Protein AF-A0A0P9DA52-F1 (afdb_monomer_lite)

Sequence (90 aa):
MSGEQFANYVEQRLSIYDDIEVLDREGFELRLRASGADVAADLGTFYAAYMRDPGQLDVVFETFVRSVLGIQPDRSTSTYSDLSERIYPM

Organism: NCBI:txid186479

Radius of gyration: 16.61 Å; chains: 1; bounding box: 28×30×53 Å

Secondary structure (DSSP, 8-state):
--HHHHHHHHHHHHTT-TTEEEEEEETTEEEEEETTEEEEEEHHHHHHHHHH-GGGHHHHHHHHHHHHHH----TT---HHHHHHHH---

Foldseek 3Di:
DDQVVLVVVLVVVQVVDPQKAFDDDDRQWTFIHGNNDTDIDGNVVLVVVCVVPVVCSVVSSVVRVCVVNVPPPPCVPPDPVVVVCVVDPD

pLDDT: mean 72.54, std 12.17, range [43.34, 83.81]

Structure (mmCIF, N/CA/C/O backbone):
data_AF-A0A0P9DA52-F1
#
_entry.id   AF-A0A0P9DA52-F1
#
loop_
_atom_site.group_PDB
_atom_site.id
_atom_site.type_symbol
_atom_site.label_atom_id
_atom_site.label_alt_id
_atom_site.label_comp_id
_atom_site.label_asym_id
_atom_site.label_entity_id
_atom_site.label_seq_id
_atom_site.pdbx_PDB_ins_code
_atom_site.Cartn_x
_atom_site.Cartn_y
_atom_site.Cartn_z
_atom_site.occupancy
_atom_site.B_iso_or_equiv
_atom_site.auth_seq_id
_atom_site.auth_comp_id
_atom_site.auth_asym_id
_atom_site.auth_atom_id
_atom_site.pdbx_PDB_model_num
ATOM 1 N N . MET A 1 1 ? 7.369 2.269 -14.413 1.00 64.50 1 MET A N 1
ATOM 2 C CA . MET A 1 1 ? 6.530 3.281 -13.732 1.00 64.50 1 MET A CA 1
ATOM 3 C C . MET A 1 1 ? 7.409 4.087 -12.788 1.00 64.50 1 MET A C 1
ATOM 5 O O . MET A 1 1 ? 8.391 3.529 -12.316 1.00 64.50 1 MET A O 1
ATOM 9 N N . SER A 1 2 ? 7.094 5.361 -12.541 1.00 77.50 2 SER A N 1
ATOM 10 C CA . SER A 1 2 ? 7.753 6.169 -11.495 1.00 77.50 2 SER A CA 1
ATOM 11 C C . SER A 1 2 ? 7.282 5.746 -10.095 1.00 77.50 2 SER A C 1
ATOM 13 O O . SER A 1 2 ? 6.190 5.194 -9.970 1.00 77.50 2 SER A O 1
ATOM 15 N N . GLY A 1 3 ? 8.049 6.045 -9.040 1.00 73.00 3 GLY A N 1
ATOM 16 C CA . GLY A 1 3 ? 7.676 5.726 -7.649 1.00 73.00 3 GLY A CA 1
ATOM 17 C C . GLY A 1 3 ? 6.296 6.256 -7.247 1.00 73.00 3 GLY A C 1
ATOM 18 O O . GLY A 1 3 ? 5.490 5.522 -6.688 1.00 73.00 3 GLY A O 1
ATOM 19 N N . GLU A 1 4 ? 5.964 7.481 -7.657 1.00 76.25 4 GLU A N 1
ATOM 20 C CA . GLU A 1 4 ? 4.640 8.077 -7.430 1.00 76.25 4 GLU A CA 1
ATOM 21 C C . GLU A 1 4 ? 3.517 7.359 -8.196 1.00 76.25 4 GLU A C 1
ATOM 23 O O . GLU A 1 4 ? 2.398 7.245 -7.704 1.00 76.25 4 GLU A O 1
ATOM 28 N N . GLN A 1 5 ? 3.803 6.832 -9.392 1.00 79.69 5 GLN A N 1
ATOM 29 C CA . GLN A 1 5 ? 2.827 6.049 -10.161 1.00 79.69 5 GLN A CA 1
ATOM 30 C C . GLN A 1 5 ? 2.574 4.687 -9.513 1.00 79.69 5 GLN A C 1
ATOM 32 O O . GLN A 1 5 ? 1.444 4.212 -9.524 1.00 79.69 5 GLN A O 1
ATOM 37 N N . PHE A 1 6 ? 3.616 4.073 -8.946 1.00 77.38 6 PHE A N 1
ATOM 38 C CA . PHE A 1 6 ? 3.486 2.839 -8.180 1.00 77.38 6 PHE A CA 1
ATOM 39 C C . PHE A 1 6 ? 2.660 3.068 -6.910 1.00 77.38 6 PHE A C 1
ATOM 41 O O . PHE A 1 6 ? 1.724 2.316 -6.661 1.00 77.38 6 PHE A O 1
ATOM 48 N N . ALA A 1 7 ? 2.936 4.139 -6.162 1.00 77.06 7 ALA A N 1
ATOM 49 C CA . ALA A 1 7 ? 2.169 4.492 -4.970 1.00 77.06 7 ALA A CA 1
ATOM 50 C C . ALA A 1 7 ? 0.686 4.743 -5.290 1.00 77.06 7 ALA A C 1
ATOM 52 O O . ALA A 1 7 ? -0.180 4.126 -4.676 1.00 77.06 7 ALA A O 1
ATOM 53 N N . ASN A 1 8 ? 0.391 5.542 -6.323 1.00 82.56 8 ASN A N 1
ATOM 54 C CA . ASN A 1 8 ? -0.987 5.780 -6.761 1.00 82.56 8 ASN A CA 1
ATOM 55 C C . ASN A 1 8 ? -1.690 4.487 -7.214 1.00 82.56 8 ASN A C 1
ATOM 57 O O . ASN A 1 8 ? -2.874 4.303 -6.945 1.00 82.56 8 ASN A O 1
ATOM 61 N N . TYR A 1 9 ? -0.977 3.583 -7.897 1.00 82.56 9 TYR A N 1
ATOM 62 C CA . TYR A 1 9 ? -1.525 2.283 -8.293 1.00 82.56 9 TYR A CA 1
ATOM 63 C C . TYR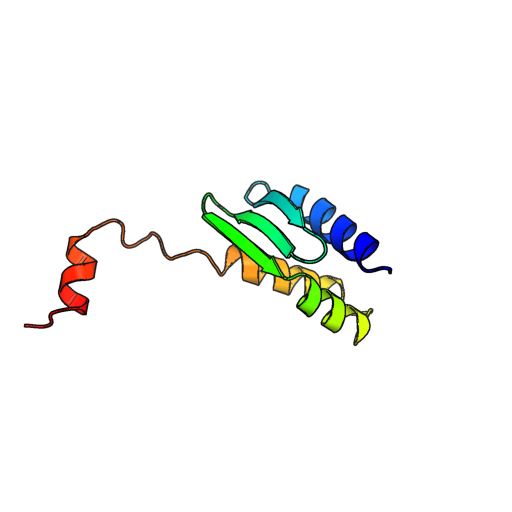 A 1 9 ? -1.877 1.422 -7.073 1.00 82.56 9 TYR A C 1
ATOM 65 O O . TYR A 1 9 ? -2.944 0.807 -7.041 1.00 82.56 9 TYR A O 1
ATOM 73 N N . VAL A 1 10 ? -0.997 1.394 -6.067 1.00 79.44 10 VAL A N 1
ATOM 74 C CA . VAL A 1 10 ? -1.227 0.675 -4.811 1.00 79.44 10 VAL A CA 1
ATOM 75 C C . VAL A 1 10 ? -2.427 1.268 -4.073 1.00 79.44 10 VAL A C 1
ATOM 77 O O . VAL A 1 10 ? -3.332 0.514 -3.740 1.00 79.44 10 VAL A O 1
ATOM 80 N N . GLU A 1 11 ? -2.502 2.589 -3.897 1.00 79.81 11 GLU A N 1
ATOM 81 C CA . GLU A 1 11 ? -3.652 3.261 -3.267 1.00 79.81 11 GLU A CA 1
ATOM 82 C C . GLU A 1 11 ? -4.973 2.939 -3.974 1.00 79.81 11 GLU A C 1
ATOM 84 O O . GLU A 1 11 ? -5.935 2.525 -3.331 1.00 79.81 11 GLU A O 1
ATOM 89 N N . GLN A 1 12 ? -5.014 3.050 -5.306 1.00 81.81 12 GLN A N 1
ATOM 90 C CA . GLN A 1 12 ? -6.228 2.784 -6.077 1.00 81.81 12 GLN A CA 1
ATOM 91 C C . GLN A 1 12 ? -6.689 1.326 -5.954 1.00 81.81 12 GLN A C 1
ATOM 93 O O . GLN A 1 12 ? -7.888 1.053 -5.900 1.00 81.81 12 GLN A O 1
ATOM 98 N N . ARG A 1 13 ? -5.748 0.377 -5.912 1.00 80.81 13 ARG A N 1
ATOM 99 C CA . ARG A 1 13 ? -6.054 -1.036 -5.667 1.00 80.81 13 ARG A CA 1
ATOM 100 C C . ARG A 1 13 ? -6.493 -1.284 -4.225 1.00 80.81 13 ARG A C 1
ATOM 102 O O . ARG A 1 13 ? -7.348 -2.137 -4.013 1.00 80.81 13 ARG A O 1
ATOM 109 N N . LEU A 1 14 ? -5.923 -0.575 -3.252 1.00 77.25 14 LEU A N 1
ATOM 110 C CA . LEU A 1 14 ? -6.307 -0.689 -1.845 1.00 77.25 14 LEU A CA 1
ATOM 111 C C . LEU A 1 14 ? -7.722 -0.169 -1.596 1.00 77.25 14 LEU A C 1
ATOM 113 O O . LEU A 1 14 ? -8.436 -0.803 -0.835 1.00 77.25 14 LEU A O 1
ATOM 117 N N . SER A 1 15 ? -8.181 0.863 -2.315 1.00 77.94 15 SER A N 1
ATOM 118 C CA . SER A 1 15 ? -9.584 1.316 -2.260 1.00 77.94 15 SER A CA 1
ATOM 119 C C . SER A 1 15 ? -10.616 0.246 -2.646 1.00 77.94 15 SER A C 1
ATOM 121 O O . SER A 1 15 ? -11.804 0.449 -2.421 1.00 77.94 15 SER A O 1
ATOM 123 N N . ILE A 1 16 ? -10.200 -0.867 -3.261 1.00 80.81 16 ILE A N 1
ATOM 124 C CA . ILE A 1 16 ? -11.087 -1.997 -3.584 1.00 80.81 16 ILE A CA 1
ATOM 125 C C . ILE A 1 16 ? -11.350 -2.861 -2.337 1.00 80.81 16 ILE A C 1
ATOM 127 O O . ILE A 1 16 ? -12.332 -3.600 -2.291 1.00 80.81 16 ILE A O 1
ATOM 131 N N . TYR A 1 17 ? -10.482 -2.786 -1.327 1.00 76.69 17 TYR A N 1
ATOM 132 C CA . TYR A 1 17 ? -10.608 -3.533 -0.084 1.00 76.69 17 TYR A CA 1
ATOM 133 C C . TYR A 1 17 ? -11.305 -2.665 0.969 1.00 76.69 17 TYR A C 1
ATOM 135 O O . TYR A 1 17 ? -10.701 -1.743 1.504 1.00 76.69 17 TYR A O 1
ATOM 143 N N . ASP A 1 18 ? -12.551 -3.002 1.311 1.00 70.44 18 ASP A N 1
ATOM 144 C CA . ASP A 1 18 ? -13.324 -2.326 2.373 1.00 70.44 18 ASP A CA 1
ATOM 145 C C . ASP A 1 18 ? -12.623 -2.387 3.747 1.00 70.44 18 ASP A C 1
ATOM 147 O O . ASP A 1 18 ? -12.779 -1.504 4.585 1.00 70.44 18 ASP A O 1
ATOM 151 N N . ASP A 1 19 ? -11.804 -3.419 3.966 1.00 74.12 19 ASP A N 1
ATOM 152 C CA . ASP A 1 19 ? -11.025 -3.617 5.191 1.00 74.12 19 ASP A CA 1
ATOM 153 C C . ASP A 1 19 ? -9.774 -2.733 5.299 1.00 74.12 19 ASP A C 1
ATOM 155 O O . ASP A 1 19 ? -9.148 -2.725 6.361 1.00 74.12 19 ASP A O 1
ATOM 159 N N . ILE A 1 20 ? -9.369 -2.029 4.233 1.00 78.69 20 ILE A N 1
ATOM 160 C CA . ILE A 1 20 ? -8.133 -1.238 4.210 1.00 78.69 20 ILE A CA 1
ATOM 161 C C . ILE A 1 20 ? -8.442 0.222 3.877 1.00 78.69 20 ILE A C 1
ATOM 163 O O . ILE A 1 20 ? -8.764 0.578 2.748 1.00 78.69 20 ILE A O 1
ATOM 167 N N . GLU A 1 21 ? -8.249 1.094 4.858 1.00 79.81 21 GLU A N 1
ATOM 168 C CA . GLU A 1 21 ? -8.397 2.538 4.714 1.00 79.81 21 GLU A CA 1
ATOM 169 C C . GLU A 1 21 ? -7.014 3.193 4.639 1.00 79.81 21 GLU A C 1
ATOM 171 O O . GLU A 1 21 ? -6.187 3.020 5.528 1.00 79.81 21 GLU A O 1
ATOM 176 N N . VAL A 1 22 ? -6.723 3.954 3.585 1.00 81.00 22 VAL A N 1
ATOM 177 C CA . VAL A 1 22 ? -5.465 4.713 3.500 1.00 81.00 22 VAL A CA 1
ATOM 178 C C . VAL A 1 22 ? -5.625 5.998 4.313 1.00 81.00 22 VAL A C 1
ATOM 180 O O . VAL A 1 22 ? -6.478 6.823 3.997 1.00 81.00 22 VAL A O 1
ATOM 183 N N . LEU A 1 23 ? -4.8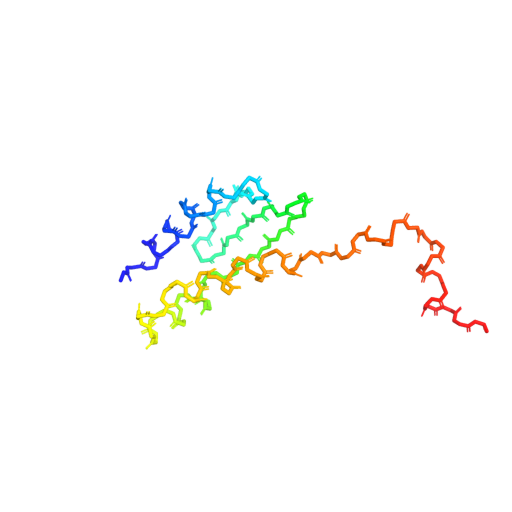26 6.155 5.370 1.00 81.38 23 LEU A N 1
ATOM 184 C CA . LEU A 1 23 ? -4.908 7.292 6.290 1.00 81.38 23 LEU A CA 1
ATOM 185 C C . LEU A 1 23 ? -4.051 8.464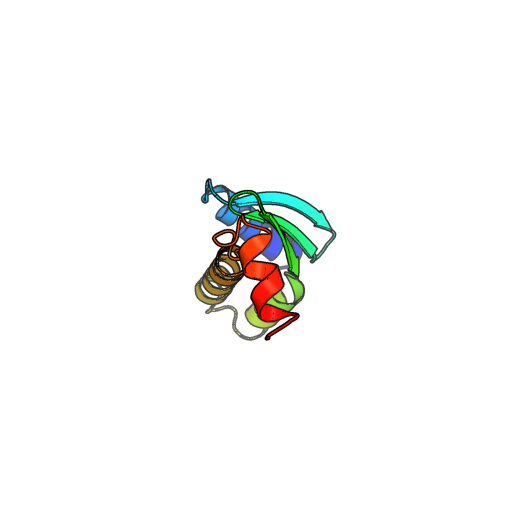 5.829 1.00 81.38 23 LEU A C 1
ATOM 187 O O . LEU A 1 23 ? -4.492 9.608 5.867 1.00 81.38 23 LEU A O 1
ATOM 191 N N . ASP A 1 24 ? -2.803 8.176 5.465 1.00 79.56 24 ASP A N 1
ATOM 192 C CA . ASP A 1 24 ? -1.829 9.200 5.114 1.00 79.56 24 ASP A CA 1
ATOM 193 C C . ASP A 1 24 ? -0.716 8.611 4.247 1.00 79.56 24 ASP A C 1
ATOM 195 O O . ASP A 1 24 ? -0.418 7.414 4.312 1.00 79.56 24 ASP A O 1
ATOM 199 N N . ARG A 1 25 ? -0.083 9.454 3.436 1.00 79.31 25 ARG A N 1
ATOM 200 C CA . ARG A 1 25 ? 1.032 9.044 2.583 1.00 79.31 25 ARG A CA 1
ATOM 201 C C . ARG A 1 25 ? 2.137 10.080 2.620 1.00 79.31 25 ARG A C 1
ATOM 203 O O . ARG A 1 25 ? 1.990 11.169 2.066 1.00 79.31 25 ARG A O 1
ATOM 210 N N . GLU A 1 26 ? 3.285 9.682 3.149 1.00 79.00 26 GLU A N 1
ATOM 211 C CA . GLU A 1 26 ? 4.485 10.508 3.190 1.00 79.00 26 GLU A CA 1
ATOM 212 C C . GLU A 1 26 ? 5.575 9.895 2.299 1.00 79.00 26 GLU A C 1
ATOM 214 O O . GLU A 1 26 ? 6.371 9.047 2.701 1.00 79.00 26 GLU A O 1
ATOM 219 N N . GLY A 1 27 ? 5.587 10.300 1.025 1.00 78.81 27 GLY A N 1
ATOM 220 C CA . GLY A 1 27 ? 6.549 9.810 0.036 1.00 78.81 27 GLY A CA 1
ATOM 221 C C . GLY A 1 27 ? 6.389 8.314 -0.249 1.00 78.81 27 GLY A C 1
ATOM 222 O O . GLY A 1 27 ? 5.491 7.919 -0.991 1.00 78.81 27 GLY A O 1
ATOM 223 N N . PHE A 1 28 ? 7.285 7.500 0.315 1.00 75.38 28 PHE A N 1
ATOM 224 C CA . PHE A 1 28 ? 7.242 6.037 0.223 1.00 75.38 28 PHE A CA 1
ATOM 225 C C . PHE A 1 28 ? 6.644 5.374 1.466 1.00 75.38 28 PHE A C 1
ATOM 227 O O . PHE A 1 28 ? 6.431 4.168 1.451 1.00 75.38 28 PHE A O 1
ATOM 234 N N . GLU A 1 29 ? 6.339 6.124 2.518 1.00 78.88 29 GLU A N 1
ATOM 235 C CA . GLU A 1 29 ? 5.681 5.587 3.701 1.00 78.88 29 GLU A CA 1
ATOM 236 C C . GLU A 1 29 ? 4.162 5.734 3.545 1.00 78.88 29 GLU A C 1
ATOM 238 O O . GLU A 1 29 ? 3.640 6.839 3.379 1.00 78.88 29 GLU A O 1
ATOM 243 N N . LEU A 1 30 ? 3.443 4.612 3.555 1.00 82.56 30 LEU A N 1
ATOM 244 C CA . LEU A 1 30 ? 1.987 4.572 3.474 1.00 82.56 30 LEU A CA 1
ATOM 245 C C . LEU A 1 30 ? 1.429 4.206 4.849 1.00 82.56 30 LEU A C 1
ATOM 247 O O . LEU A 1 30 ? 1.660 3.103 5.349 1.00 82.56 30 LEU A O 1
ATOM 251 N N . ARG A 1 31 ? 0.678 5.119 5.461 1.00 81.69 31 ARG A N 1
ATOM 252 C CA . ARG A 1 31 ? -0.101 4.840 6.666 1.00 81.69 31 ARG A CA 1
ATOM 253 C C . ARG A 1 31 ? -1.487 4.401 6.260 1.00 81.69 31 ARG A C 1
ATOM 255 O O . ARG A 1 31 ? -2.206 5.102 5.553 1.00 81.69 31 ARG A O 1
ATOM 262 N N . LEU A 1 32 ? -1.861 3.232 6.731 1.00 83.62 32 LEU A N 1
ATOM 263 C CA . LEU A 1 32 ? -3.088 2.566 6.356 1.00 83.62 32 LEU A CA 1
ATOM 264 C C . LEU A 1 32 ? -3.680 1.879 7.576 1.00 83.62 32 LEU A C 1
ATOM 266 O O . LEU A 1 32 ? -2.969 1.401 8.452 1.00 83.62 32 LEU A O 1
ATOM 270 N N . ARG A 1 33 ? -4.997 1.853 7.650 1.00 78.50 33 ARG A N 1
ATOM 271 C CA . ARG A 1 33 ? -5.759 1.192 8.686 1.00 78.50 33 ARG A CA 1
ATOM 272 C C . ARG A 1 33 ? -6.355 -0.073 8.103 1.00 78.50 33 ARG A C 1
ATOM 274 O O . ARG A 1 33 ? -7.250 -0.001 7.272 1.00 78.50 33 ARG A O 1
ATOM 281 N N . ALA A 1 34 ? -5.855 -1.218 8.546 1.00 79.00 34 ALA A N 1
ATOM 282 C CA . ALA A 1 34 ? -6.360 -2.527 8.152 1.00 79.00 34 ALA A CA 1
ATOM 283 C C . ALA A 1 34 ? -7.191 -3.117 9.298 1.00 79.00 34 ALA A C 1
ATOM 285 O O . ALA A 1 34 ? -6.685 -3.261 10.413 1.00 79.00 34 ALA A O 1
ATOM 286 N N . SER A 1 35 ? -8.474 -3.399 9.056 1.00 73.12 35 SER A N 1
ATOM 287 C CA . SER A 1 3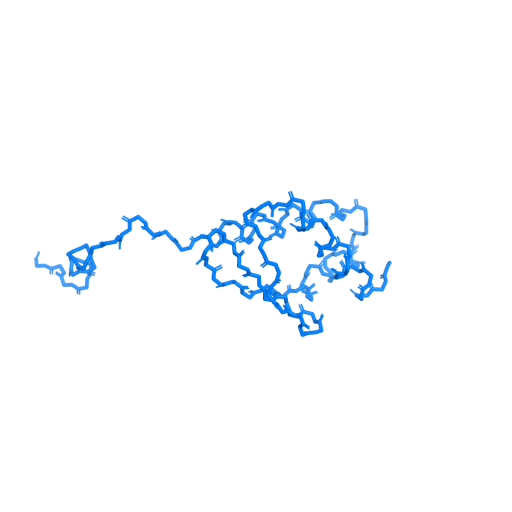5 ? -9.425 -3.967 10.031 1.00 73.12 35 SER A CA 1
ATOM 288 C C . SER A 1 35 ? -9.374 -3.293 11.422 1.00 73.12 35 SER A C 1
ATOM 290 O O . SER A 1 35 ? -9.440 -3.942 12.467 1.00 73.12 35 SER A O 1
ATOM 292 N N . GLY A 1 36 ? -9.227 -1.961 11.448 1.00 71.00 36 GLY A N 1
ATOM 293 C CA . GLY A 1 36 ? -9.186 -1.157 12.678 1.00 71.00 36 GLY A CA 1
ATOM 294 C C . GLY A 1 36 ? -7.830 -1.092 13.400 1.00 71.00 36 GLY A C 1
ATOM 295 O O . GLY A 1 36 ? -7.769 -0.576 14.521 1.00 71.00 36 GLY A O 1
ATOM 296 N N . ALA A 1 37 ? -6.750 -1.592 12.793 1.00 72.88 37 ALA A N 1
ATOM 297 C CA . ALA A 1 37 ? -5.377 -1.418 13.262 1.00 72.88 37 ALA A CA 1
ATOM 298 C C . ALA A 1 37 ? -4.603 -0.469 12.341 1.00 72.88 37 ALA A C 1
ATOM 300 O O . ALA A 1 37 ? -4.626 -0.627 11.123 1.00 72.88 37 ALA A O 1
ATOM 301 N N . ASP A 1 38 ? -3.909 0.505 12.927 1.00 77.00 38 ASP A N 1
ATOM 302 C CA . ASP A 1 38 ? -3.030 1.415 12.196 1.00 77.00 38 ASP A CA 1
ATOM 303 C C . ASP A 1 38 ? -1.710 0.708 11.863 1.00 77.00 38 ASP A C 1
ATOM 305 O O . ASP A 1 38 ? -0.983 0.259 12.751 1.00 77.00 38 ASP A O 1
ATOM 309 N N . VAL A 1 39 ? -1.408 0.609 10.573 1.00 78.88 39 VAL A N 1
ATOM 310 C CA . VAL A 1 39 ? -0.218 -0.027 10.011 1.00 78.88 39 VAL A CA 1
ATOM 311 C C . VAL A 1 39 ? 0.539 1.015 9.192 1.00 78.88 39 VAL A C 1
ATOM 313 O O . VAL A 1 39 ? -0.034 1.739 8.380 1.00 78.88 39 VAL A O 1
ATOM 316 N N . ALA A 1 40 ? 1.848 1.095 9.401 1.00 79.94 40 ALA A N 1
ATOM 317 C CA . ALA A 1 40 ? 2.745 1.846 8.533 1.00 79.94 40 ALA A CA 1
ATOM 318 C C . ALA A 1 40 ? 3.460 0.853 7.613 1.00 79.94 40 ALA A C 1
ATOM 320 O O . ALA A 1 40 ? 4.093 -0.090 8.092 1.00 79.94 40 ALA A O 1
ATOM 321 N N . ALA A 1 41 ? 3.336 1.043 6.304 1.00 78.56 41 ALA A N 1
ATOM 322 C CA . ALA A 1 41 ? 3.972 0.204 5.303 1.00 78.56 41 ALA A CA 1
ATOM 323 C C . ALA A 1 41 ? 4.940 1.032 4.451 1.00 78.56 41 ALA A C 1
ATOM 325 O O . ALA A 1 41 ? 4.556 2.023 3.835 1.00 78.56 41 ALA A O 1
ATOM 326 N N . ASP A 1 42 ? 6.199 0.601 4.391 1.00 82.19 42 ASP A N 1
ATOM 327 C CA . ASP A 1 42 ? 7.202 1.190 3.505 1.00 82.19 42 ASP A CA 1
ATOM 328 C C . ASP A 1 42 ? 7.042 0.630 2.086 1.00 82.19 42 ASP A C 1
ATOM 330 O O . ASP A 1 42 ? 7.371 -0.524 1.819 1.00 82.19 42 ASP A O 1
ATOM 334 N N . LEU A 1 43 ? 6.558 1.456 1.159 1.00 80.06 43 LEU A N 1
ATOM 335 C CA . LEU A 1 43 ? 6.484 1.158 -0.271 1.00 80.06 43 LEU A CA 1
ATOM 336 C C . LEU A 1 43 ? 7.862 1.160 -0.938 1.00 80.06 43 LEU A C 1
ATOM 338 O O . LEU A 1 43 ? 7.976 0.648 -2.051 1.00 80.06 43 LEU A O 1
ATOM 342 N N . GLY A 1 44 ? 8.906 1.700 -0.301 1.00 81.56 44 GLY A N 1
ATOM 343 C CA . GLY A 1 44 ? 10.259 1.752 -0.857 1.00 81.56 44 GLY A CA 1
ATOM 344 C C . GLY A 1 44 ? 10.811 0.360 -1.163 1.00 81.56 44 GLY A C 1
ATOM 345 O O . GLY A 1 44 ? 11.306 0.103 -2.265 1.00 81.56 44 GLY A O 1
ATOM 346 N N . THR A 1 45 ? 10.638 -0.573 -0.228 1.00 79.06 45 THR A N 1
ATOM 347 C CA . THR A 1 45 ? 11.061 -1.972 -0.378 1.00 79.06 45 THR A CA 1
ATOM 348 C C . THR A 1 45 ? 10.301 -2.689 -1.504 1.00 79.06 45 THR A C 1
ATOM 350 O O . THR A 1 45 ? 10.903 -3.396 -2.318 1.00 79.06 45 THR A O 1
ATOM 353 N N . PHE A 1 46 ? 8.989 -2.459 -1.620 1.00 80.38 46 PHE A N 1
ATOM 354 C CA . PHE A 1 46 ? 8.161 -3.042 -2.685 1.00 80.38 46 PHE A CA 1
ATOM 355 C C . PHE A 1 46 ? 8.448 -2.411 -4.052 1.00 80.38 46 PHE A C 1
ATOM 357 O O . PHE A 1 46 ? 8.491 -3.111 -5.063 1.00 80.38 46 PHE A O 1
ATOM 364 N N . TYR A 1 47 ? 8.717 -1.107 -4.093 1.00 80.44 47 TYR A N 1
ATOM 365 C CA . TYR A 1 47 ? 9.111 -0.403 -5.307 1.00 80.44 47 TYR A CA 1
ATOM 366 C C . TYR A 1 47 ? 10.482 -0.872 -5.813 1.00 80.44 47 TYR A C 1
ATOM 368 O O . TYR A 1 47 ? 10.660 -1.075 -7.014 1.00 80.44 47 TYR A O 1
ATOM 376 N N . ALA A 1 48 ? 11.437 -1.126 -4.914 1.00 82.62 48 ALA A N 1
ATOM 377 C CA . ALA A 1 48 ? 12.720 -1.727 -5.269 1.00 82.62 48 ALA A CA 1
ATOM 378 C C . ALA A 1 48 ? 12.554 -3.152 -5.830 1.00 82.62 48 ALA A C 1
ATOM 380 O O . ALA A 1 48 ? 13.200 -3.501 -6.821 1.00 82.62 48 ALA A O 1
ATOM 381 N N . ALA A 1 49 ? 11.655 -3.957 -5.250 1.00 79.88 49 ALA A N 1
ATOM 382 C CA . ALA A 1 49 ? 11.316 -5.282 -5.771 1.00 79.88 49 ALA A CA 1
ATOM 383 C C . ALA A 1 49 ? 10.672 -5.207 -7.169 1.00 79.88 49 ALA A C 1
ATOM 385 O O . ALA A 1 49 ? 11.058 -5.956 -8.064 1.00 79.88 49 ALA A O 1
ATOM 386 N N . TYR A 1 50 ? 9.768 -4.249 -7.391 1.00 79.81 50 TYR A N 1
ATOM 387 C CA . TYR A 1 50 ? 9.194 -3.974 -8.709 1.00 79.81 50 TYR A CA 1
ATOM 388 C C . TYR A 1 50 ? 10.248 -3.518 -9.729 1.00 79.81 50 TYR A C 1
ATOM 390 O O . TYR A 1 50 ? 10.230 -3.974 -10.870 1.00 79.81 50 TYR A O 1
ATOM 398 N N . MET A 1 51 ? 11.188 -2.647 -9.343 1.00 83.81 51 MET A N 1
ATOM 399 C CA . MET A 1 51 ? 12.268 -2.217 -10.243 1.00 83.81 51 MET A CA 1
ATOM 400 C C . MET A 1 51 ? 13.175 -3.375 -10.660 1.00 83.81 51 MET A C 1
ATOM 402 O O . MET A 1 51 ? 13.705 -3.362 -11.771 1.00 83.81 51 MET A O 1
ATOM 406 N N . ARG A 1 52 ? 13.356 -4.366 -9.784 1.00 83.69 52 ARG A N 1
ATOM 407 C CA . ARG A 1 52 ? 14.147 -5.560 -10.077 1.00 83.69 52 ARG A CA 1
ATOM 408 C C . ARG A 1 52 ? 13.440 -6.482 -11.073 1.00 83.69 52 ARG A C 1
ATOM 410 O O . ARG A 1 52 ? 14.083 -6.951 -12.006 1.00 83.69 52 ARG A O 1
ATOM 417 N N . ASP A 1 53 ? 12.135 -6.687 -10.903 1.00 79.44 53 ASP A N 1
ATOM 418 C CA . ASP A 1 53 ? 11.323 -7.571 -11.742 1.00 79.44 53 ASP A CA 1
ATOM 419 C C . ASP A 1 53 ? 9.940 -6.949 -12.034 1.00 79.44 53 ASP A C 1
ATOM 421 O O . ASP A 1 53 ? 8.945 -7.263 -11.371 1.00 79.44 53 ASP A O 1
ATOM 425 N N . PRO A 1 54 ? 9.821 -6.089 -13.066 1.00 78.50 54 PRO A N 1
ATOM 426 C CA . PRO A 1 54 ? 8.585 -5.348 -13.336 1.00 78.50 54 PRO A CA 1
ATOM 427 C C . PRO A 1 54 ? 7.420 -6.232 -13.803 1.00 78.50 54 PRO A C 1
ATOM 429 O O . PRO A 1 54 ? 6.268 -5.808 -13.745 1.00 78.50 54 PRO A O 1
ATOM 432 N N . GLY A 1 55 ? 7.700 -7.463 -14.248 1.00 83.19 55 GLY A N 1
ATOM 433 C CA . GLY A 1 55 ? 6.681 -8.453 -14.609 1.00 83.19 55 GLY A CA 1
ATOM 434 C C . GLY A 1 55 ? 5.969 -9.089 -13.410 1.00 83.19 55 GLY A C 1
ATOM 435 O O . GLY A 1 55 ? 4.955 -9.750 -13.599 1.00 83.19 55 GLY A O 1
ATOM 436 N N . GLN A 1 56 ? 6.469 -8.890 -12.186 1.00 81.06 56 GLN A N 1
ATOM 437 C CA . GLN A 1 56 ? 5.896 -9.458 -10.961 1.00 81.06 56 GLN A CA 1
ATOM 438 C C . GLN A 1 56 ? 5.083 -8.446 -10.146 1.00 81.06 56 GLN A C 1
ATOM 440 O O . GLN A 1 56 ? 4.867 -8.639 -8.953 1.00 81.06 56 GLN A O 1
ATOM 445 N N . LEU A 1 57 ? 4.609 -7.367 -10.772 1.00 78.62 57 LEU A N 1
ATOM 446 C CA . LEU A 1 57 ? 3.870 -6.305 -10.088 1.00 78.62 57 LEU A CA 1
ATOM 447 C C . LEU A 1 57 ? 2.647 -6.828 -9.312 1.00 78.62 57 LEU A C 1
ATOM 449 O O . LEU A 1 57 ? 2.451 -6.429 -8.167 1.00 78.62 57 LEU A O 1
ATOM 453 N N . ASP A 1 58 ? 1.875 -7.760 -9.877 1.00 78.75 58 ASP A N 1
ATOM 454 C CA . ASP A 1 58 ? 0.756 -8.392 -9.164 1.00 78.75 58 ASP A CA 1
ATOM 455 C C . ASP A 1 58 ? 1.210 -9.206 -7.944 1.00 78.75 58 ASP A C 1
ATOM 457 O O . ASP A 1 58 ? 0.564 -9.148 -6.903 1.00 78.75 58 ASP A O 1
ATOM 461 N N . VAL A 1 59 ? 2.347 -9.906 -8.025 1.00 82.31 59 VAL A N 1
ATOM 462 C CA . VAL A 1 59 ? 2.904 -10.687 -6.903 1.00 82.31 59 VAL A CA 1
ATOM 463 C C . VAL A 1 59 ? 3.416 -9.766 -5.798 1.00 82.31 59 VAL A C 1
ATOM 465 O O . VAL A 1 59 ? 3.175 -10.018 -4.618 1.00 82.31 59 VAL A O 1
ATOM 468 N N . VAL A 1 60 ? 4.096 -8.678 -6.170 1.00 82.56 60 VAL A N 1
ATOM 469 C CA . VAL A 1 60 ? 4.565 -7.648 -5.231 1.00 82.56 60 VAL A CA 1
ATOM 470 C C . VAL A 1 60 ? 3.372 -7.013 -4.518 1.00 82.56 60 VAL A C 1
ATOM 472 O O . VAL A 1 60 ? 3.396 -6.870 -3.297 1.00 82.56 60 VAL A O 1
ATOM 475 N N . PHE A 1 61 ? 2.307 -6.696 -5.258 1.00 81.25 61 PHE A N 1
ATOM 476 C CA . PHE A 1 61 ? 1.075 -6.158 -4.694 1.00 81.25 61 PHE A CA 1
ATOM 477 C C . PHE A 1 61 ? 0.359 -7.163 -3.779 1.00 81.25 61 PHE A C 1
ATOM 479 O O . PHE A 1 61 ? -0.024 -6.812 -2.668 1.00 81.25 61 PHE A O 1
ATOM 486 N N . GLU A 1 62 ? 0.212 -8.425 -4.191 1.00 81.06 62 GLU A N 1
ATOM 487 C CA . GLU A 1 62 ? -0.402 -9.455 -3.346 1.00 81.06 62 GLU A CA 1
ATOM 488 C C . GLU A 1 62 ? 0.403 -9.667 -2.058 1.00 81.06 62 GLU A C 1
ATOM 490 O O . GLU A 1 62 ? -0.168 -9.792 -0.976 1.00 81.06 62 GLU A O 1
ATOM 495 N N . THR A 1 63 ? 1.733 -9.643 -2.153 1.00 80.56 63 THR A N 1
ATOM 496 C CA . THR A 1 63 ? 2.626 -9.730 -0.991 1.00 80.56 63 THR A CA 1
ATOM 497 C C . THR A 1 63 ? 2.452 -8.526 -0.072 1.00 80.56 63 THR A C 1
ATOM 499 O O . THR A 1 63 ? 2.398 -8.696 1.144 1.00 80.56 63 THR A O 1
ATOM 502 N N . PHE A 1 64 ? 2.307 -7.323 -0.631 1.00 80.69 64 PHE A N 1
ATOM 503 C CA . PHE A 1 64 ? 2.006 -6.116 0.133 1.00 80.69 64 PHE A CA 1
ATOM 504 C C . PHE A 1 64 ? 0.678 -6.251 0.888 1.00 80.69 64 PHE A C 1
ATOM 506 O O . PHE A 1 64 ? 0.652 -6.089 2.105 1.00 80.69 64 PHE A O 1
ATOM 513 N N . VAL A 1 65 ? -0.405 -6.630 0.201 1.00 79.25 65 VAL A N 1
ATOM 514 C CA . VAL A 1 65 ? -1.732 -6.807 0.816 1.00 79.25 65 VAL A CA 1
ATOM 515 C C . VAL A 1 65 ? -1.701 -7.895 1.887 1.00 79.25 65 VAL A C 1
ATOM 517 O O . VAL A 1 65 ? -2.212 -7.689 2.983 1.00 79.25 65 VAL A O 1
ATOM 520 N N . ARG A 1 66 ? -1.048 -9.033 1.623 1.00 77.69 66 ARG A N 1
ATOM 521 C CA . ARG A 1 66 ? -0.845 -10.087 2.627 1.00 77.69 66 ARG A CA 1
ATOM 522 C C . ARG A 1 66 ? -0.024 -9.609 3.813 1.00 77.69 66 ARG A C 1
ATOM 524 O O . ARG A 1 66 ? -0.306 -10.038 4.920 1.00 77.69 66 ARG A O 1
ATOM 531 N N . SER A 1 67 ? 0.983 -8.762 3.614 1.00 77.56 67 SER A N 1
ATOM 532 C CA . SER A 1 67 ? 1.752 -8.197 4.723 1.00 77.56 67 SER A CA 1
ATOM 533 C C . SER A 1 67 ? 0.884 -7.248 5.541 1.00 77.56 67 SER A C 1
ATOM 535 O O . SER A 1 67 ? 0.867 -7.346 6.757 1.00 77.56 67 SER A O 1
ATOM 537 N N . VAL A 1 68 ? 0.110 -6.379 4.896 1.00 76.25 68 VAL A N 1
ATOM 538 C CA . VAL A 1 68 ? -0.810 -5.450 5.564 1.00 76.25 68 VAL A CA 1
ATOM 539 C C . VAL A 1 68 ? -1.881 -6.191 6.370 1.00 76.25 68 VAL A C 1
ATOM 541 O O . VAL A 1 68 ? -2.089 -5.888 7.540 1.00 76.25 68 VAL A O 1
ATOM 544 N N . LEU A 1 69 ? -2.526 -7.193 5.768 1.00 72.12 69 LEU A N 1
ATOM 545 C CA . LEU A 1 69 ? -3.559 -8.002 6.418 1.00 72.12 69 LEU A CA 1
ATOM 546 C C . LEU A 1 69 ? -2.979 -9.040 7.391 1.00 72.12 69 LEU A C 1
ATOM 548 O O . LEU A 1 69 ? -3.663 -9.458 8.317 1.00 72.12 69 LEU A O 1
ATOM 552 N N . GLY A 1 70 ? -1.744 -9.489 7.169 1.00 65.38 70 GLY A N 1
ATOM 553 C CA . GLY A 1 70 ? -1.034 -10.469 7.992 1.00 65.38 70 GLY A CA 1
ATOM 554 C C . GLY A 1 70 ? -0.350 -9.853 9.211 1.00 65.38 70 GLY A C 1
ATOM 555 O O . GLY A 1 70 ? -0.197 -10.536 10.219 1.00 65.38 70 GLY A O 1
ATOM 556 N N . ILE A 1 71 ? -0.031 -8.552 9.178 1.00 57.88 71 ILE A N 1
ATOM 557 C CA . ILE A 1 71 ? 0.268 -7.730 10.364 1.00 57.88 71 ILE A CA 1
ATOM 558 C C . ILE A 1 71 ? -1.063 -7.362 11.055 1.00 57.88 71 ILE A C 1
ATOM 560 O O . ILE A 1 71 ? -1.284 -6.243 11.502 1.00 57.88 71 ILE A O 1
ATOM 564 N N . GLN A 1 72 ? -1.993 -8.312 11.155 1.00 51.91 72 GLN A N 1
ATOM 565 C CA . GLN A 1 72 ? -3.021 -8.234 12.177 1.00 51.91 72 GLN A CA 1
ATOM 566 C C . GLN A 1 72 ? -2.314 -8.503 13.508 1.00 51.91 72 GLN A C 1
ATOM 568 O O . GLN A 1 72 ? -1.793 -9.605 13.701 1.00 51.91 72 GLN A O 1
ATOM 573 N N . PRO A 1 73 ? -2.251 -7.540 14.446 1.00 47.16 73 PRO A N 1
ATOM 574 C CA . PRO A 1 73 ? -2.004 -7.921 15.821 1.00 47.16 73 PRO A CA 1
ATOM 575 C C . PRO A 1 73 ? -3.130 -8.883 16.190 1.00 47.16 73 PRO A C 1
ATOM 577 O O . PRO A 1 73 ? -4.304 -8.540 16.051 1.00 47.16 73 PRO A O 1
ATOM 580 N N . ASP A 1 74 ? -2.766 -10.092 16.604 1.00 43.66 74 ASP A N 1
ATOM 581 C CA . ASP A 1 74 ? -3.696 -11.083 17.122 1.00 43.66 74 ASP A CA 1
ATOM 582 C C . ASP A 1 74 ? -4.439 -10.461 18.318 1.00 43.66 74 ASP A C 1
ATOM 584 O O . ASP A 1 74 ? -3.966 -10.459 19.453 1.00 43.66 74 ASP A O 1
ATOM 588 N N . ARG A 1 75 ? -5.588 -9.827 18.057 1.00 45.12 75 ARG A N 1
ATOM 589 C CA . ARG A 1 75 ? -6.469 -9.265 19.088 1.00 45.12 75 ARG A CA 1
ATOM 590 C C . ARG A 1 75 ? -7.362 -10.350 19.695 1.00 45.12 75 ARG A C 1
ATOM 592 O O . ARG A 1 75 ? -8.374 -10.024 20.310 1.00 45.12 75 ARG A O 1
ATOM 599 N N . SER A 1 76 ? -6.993 -11.628 19.574 1.00 45.31 76 SER A N 1
ATOM 600 C CA . SER A 1 76 ? -7.689 -12.714 20.272 1.00 45.31 76 SER A CA 1
ATOM 601 C C . SER A 1 76 ? -7.324 -12.771 21.758 1.00 45.31 76 SER A C 1
ATOM 603 O O . SER A 1 76 ? -8.015 -13.434 22.523 1.00 45.31 76 SER A O 1
ATOM 605 N N . THR A 1 77 ? -6.305 -12.036 22.217 1.00 45.97 77 THR A N 1
ATOM 606 C CA . THR A 1 77 ? -5.965 -11.907 23.647 1.00 45.97 77 THR A CA 1
ATOM 607 C C . THR A 1 77 ? -6.466 -10.583 24.226 1.00 45.97 77 THR A C 1
ATOM 609 O O . THR A 1 77 ? -5.715 -9.728 24.689 1.00 45.97 77 THR A O 1
ATOM 612 N N . SER A 1 78 ? -7.787 -10.398 24.223 1.00 43.34 78 SER A N 1
ATOM 613 C CA . SER A 1 78 ? -8.449 -9.265 24.887 1.00 43.34 78 SER A CA 1
ATOM 614 C C . SER A 1 78 ? -8.641 -9.501 26.393 1.00 43.34 78 SER A C 1
ATOM 616 O O . SER A 1 78 ? -9.703 -9.202 26.948 1.00 43.34 78 SER A O 1
ATOM 618 N N . THR A 1 79 ? -7.658 -10.069 27.095 1.00 51.50 79 THR A N 1
ATOM 619 C CA . THR A 1 79 ? -7.767 -10.232 28.551 1.00 51.50 79 THR A CA 1
ATOM 620 C C . THR A 1 79 ? -6.405 -10.136 29.225 1.00 51.50 79 THR A C 1
ATOM 622 O O . THR A 1 79 ? -5.485 -10.887 28.927 1.00 51.50 79 THR A O 1
ATOM 625 N N . TYR A 1 80 ? -6.296 -9.202 30.174 1.00 50.94 80 TYR A N 1
ATOM 626 C CA . TYR A 1 80 ? -5.122 -8.986 31.029 1.00 50.94 80 TYR A CA 1
ATOM 627 C C . TYR A 1 80 ? -4.640 -10.276 31.726 1.00 50.94 80 TYR A C 1
ATOM 629 O O . TYR A 1 80 ? -3.454 -10.418 32.007 1.00 50.94 80 TYR A O 1
ATOM 637 N N . SER A 1 81 ? -5.549 -11.232 31.944 1.00 51.97 81 SER A N 1
ATOM 638 C CA . SER A 1 81 ? -5.272 -12.539 32.545 1.00 51.97 81 SER A CA 1
ATOM 639 C C . SER A 1 81 ? -4.315 -13.420 31.727 1.00 51.97 81 SER A C 1
ATOM 641 O O . SER A 1 81 ? -3.449 -14.055 32.321 1.00 51.97 81 SER A O 1
ATOM 643 N N . ASP A 1 82 ? -4.383 -13.403 30.392 1.00 51.19 82 ASP A N 1
ATOM 644 C CA . ASP A 1 82 ? -3.495 -14.211 29.531 1.00 51.19 82 ASP A CA 1
ATOM 645 C C . ASP A 1 82 ? -2.063 -13.648 29.475 1.00 51.19 82 ASP A C 1
ATOM 647 O O . ASP A 1 82 ? -1.083 -14.380 29.326 1.00 51.19 82 ASP A O 1
ATOM 651 N N . LEU A 1 83 ? -1.912 -12.327 29.6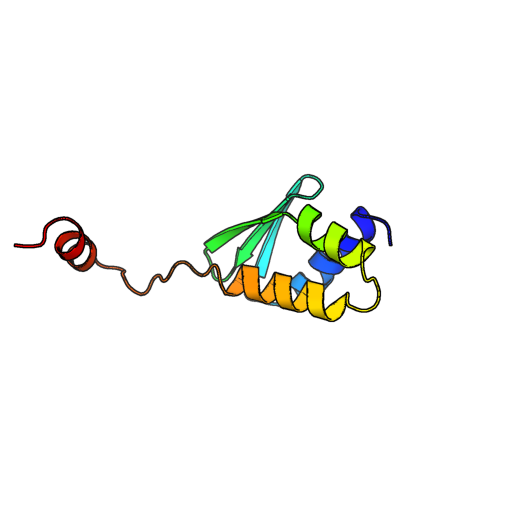34 1.00 54.53 83 LEU A N 1
ATOM 652 C CA . LEU A 1 83 ? -0.598 -11.680 29.614 1.00 54.53 83 LEU A CA 1
ATOM 653 C C . LEU A 1 83 ? 0.212 -11.985 30.885 1.00 54.53 83 LEU A C 1
ATOM 655 O O . LEU A 1 83 ? 1.442 -12.061 30.830 1.00 54.53 83 LEU A O 1
ATOM 659 N N . SER A 1 84 ? -0.464 -12.163 32.027 1.00 55.09 84 SER A N 1
ATOM 660 C CA . SER A 1 84 ? 0.200 -12.409 33.312 1.00 55.09 84 SER A CA 1
ATOM 661 C C . SER A 1 84 ? 0.868 -13.783 33.413 1.00 55.09 84 SER A C 1
ATOM 663 O O . SER A 1 84 ? 1.959 -13.867 33.977 1.00 55.09 84 SER A O 1
ATOM 665 N N . GLU A 1 85 ? 0.295 -14.832 32.814 1.00 55.31 85 GLU A N 1
ATOM 666 C CA . GLU A 1 85 ? 0.866 -16.192 32.867 1.00 55.31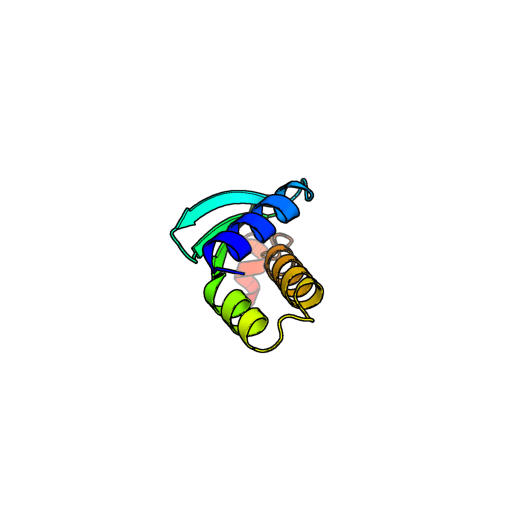 85 GLU A CA 1
ATOM 667 C C . GLU A 1 85 ? 2.164 -16.335 32.059 1.00 55.31 85 GLU A C 1
ATOM 669 O O . GLU A 1 85 ? 2.992 -17.199 32.341 1.00 55.31 85 GLU A O 1
ATOM 674 N N . ARG A 1 86 ? 2.392 -15.459 31.075 1.00 53.25 86 ARG A N 1
ATOM 675 C CA . ARG A 1 86 ? 3.580 -15.515 30.211 1.00 53.25 86 ARG A CA 1
ATOM 676 C C . ARG A 1 86 ? 4.779 -14.734 30.751 1.00 53.25 86 ARG A C 1
ATOM 678 O O . ARG A 1 86 ? 5.907 -15.021 30.354 1.00 53.25 86 ARG A O 1
ATOM 685 N N . ILE A 1 87 ? 4.556 -13.753 31.629 1.00 59.38 87 ILE A N 1
ATOM 686 C CA . ILE A 1 87 ? 5.632 -12.949 32.241 1.00 59.38 87 ILE A CA 1
ATOM 687 C C . ILE A 1 87 ? 6.062 -13.515 33.600 1.00 59.38 87 ILE A C 1
ATOM 689 O O . ILE A 1 87 ? 7.238 -13.419 33.946 1.00 59.38 87 ILE A O 1
ATOM 693 N N . TYR A 1 88 ? 5.154 -14.163 34.332 1.00 48.44 88 TYR A N 1
ATOM 694 C CA . TYR A 1 88 ? 5.471 -14.869 35.572 1.00 48.44 88 TYR A CA 1
ATOM 695 C C . TYR A 1 88 ? 4.927 -16.302 35.530 1.00 48.44 88 TYR A C 1
ATOM 697 O O . TYR A 1 88 ? 3.830 -16.544 36.034 1.00 48.44 88 TYR A O 1
ATOM 705 N N . PRO A 1 89 ? 5.675 -17.267 34.967 1.00 51.94 89 PRO A N 1
ATOM 706 C CA . PRO A 1 89 ? 5.372 -18.668 35.212 1.00 51.94 89 PRO A CA 1
ATOM 707 C C . PRO A 1 89 ? 5.679 -18.965 36.689 1.00 51.94 89 PRO A C 1
ATOM 709 O O . PRO A 1 89 ? 6.833 -18.853 37.110 1.00 51.94 89 PRO A O 1
ATOM 712 N N . MET A 1 90 ? 4.652 -19.272 37.489 1.00 56.53 90 MET A N 1
ATOM 713 C CA . MET A 1 90 ? 4.839 -19.959 38.777 1.00 56.53 90 MET A CA 1
ATOM 714 C C . MET A 1 90 ? 5.037 -21.453 38.549 1.00 56.53 90 MET A C 1
ATOM 716 O O . MET A 1 90 ? 4.313 -22.014 37.697 1.00 56.53 90 MET A O 1
#